Protein AF-A0A372Q3M5-F1 (afdb_monomer)

Nearest PDB structures (foldseek):
  8wh6-assembly1_E  TM=5.266E-01  e=6.593E-04  Monkeypox virus
  8xj6-assembly1_D  TM=4.524E-01  e=2.865E-04  Monkeypox virus
  8wgy-assembly1_E  TM=5.267E-01  e=1.814E-03  Monkeypox virus
  8xj6-assembly1_F  TM=4.659E-01  e=5.853E-04  Monkeypox virus
  8hwb-assembly1_E  TM=4.458E-01  e=8.366E-04  Monkeypox virus

pLDDT: mean 78.81, std 15.91, range [34.22, 97.81]

Secondary structure (DSSP, 8-state):
-TT-EEEE-SSS-EEEEEEEEEESS-BTTBTTS-BHHHHT--HHHHHHHHHHHHHHHHHHHTT--GGGGEEEEEE---SSEEEEEEEEEEEEESSHHHHHHHHHHHHHHH-TTGGGGB-GGG-SSSEEEEPTT-BSSS-B-EEEEEEGGG-GGGTGGGSSPPPP-GGG---

Sequence (171 aa):
MPDAHEYIDGNLPLRLVLDIDARQKPDPMNPKLPSLDESKISREDLLFRILIICTNIINSDLKHFAILDAFTLASSSNADKCSCHIVYKYAWFVDYRDLRGFVKKVADRVGKPYSDFIDIGLYKSRFSLRFLRSAKEGRVKRPAISSVKQGYCKLENYLVQPKWDDSEIWP

Radius of gyration: 16.09 Å; Cα contacts (8 Å, |Δi|>4): 288; chains: 1; bounding box: 37×46×46 Å

Structure (mmCIF, N/CA/C/O backbone):
data_AF-A0A372Q3M5-F1
#
_entry.id   AF-A0A372Q3M5-F1
#
loop_
_atom_site.group_PDB
_atom_site.id
_atom_site.type_symbol
_atom_site.label_atom_id
_atom_site.label_alt_id
_atom_site.label_comp_id
_atom_site.label_asym_id
_atom_site.label_entity_id
_atom_site.label_seq_id
_atom_site.pdbx_PDB_ins_code
_atom_site.Cartn_x
_atom_site.Cartn_y
_atom_site.Cartn_z
_atom_site.occupancy
_atom_site.B_iso_or_equiv
_atom_site.auth_seq_id
_atom_site.auth_comp_id
_atom_site.auth_asym_id
_atom_site.auth_atom_id
_atom_site.pdbx_PDB_model_num
ATOM 1 N N . MET A 1 1 ? -9.863 -20.538 -8.508 1.00 47.38 1 MET A N 1
ATOM 2 C CA . MET A 1 1 ? -10.758 -19.410 -8.844 1.00 47.38 1 MET A CA 1
ATOM 3 C C . MET A 1 1 ? -9.923 -18.310 -9.486 1.00 47.38 1 MET A C 1
ATOM 5 O O . MET A 1 1 ? -9.307 -17.537 -8.754 1.00 47.38 1 MET A O 1
ATOM 9 N N . PRO A 1 2 ? -9.797 -18.280 -10.823 1.00 53.38 2 PRO A N 1
ATOM 10 C CA . PRO A 1 2 ? -9.198 -17.131 -11.488 1.00 53.38 2 PRO A CA 1
ATOM 11 C C . PRO A 1 2 ? -10.108 -15.911 -11.266 1.00 53.38 2 PRO A C 1
ATOM 13 O O . PRO A 1 2 ? -11.322 -16.008 -11.391 1.00 53.38 2 PRO A O 1
ATOM 16 N N . ASP A 1 3 ? -9.513 -14.787 -10.878 1.00 63.03 3 ASP A N 1
ATOM 17 C CA . ASP A 1 3 ? -10.154 -13.467 -10.792 1.00 63.03 3 ASP A CA 1
ATOM 18 C C . ASP A 1 3 ? -11.209 -13.193 -9.698 1.00 63.03 3 ASP A C 1
ATOM 20 O O . ASP A 1 3 ? -12.059 -12.315 -9.830 1.00 63.03 3 ASP A O 1
ATOM 24 N N . ALA A 1 4 ? -11.112 -13.861 -8.547 1.00 64.12 4 ALA A N 1
ATOM 25 C CA . ALA A 1 4 ? -11.928 -13.499 -7.387 1.00 64.12 4 ALA A CA 1
ATOM 26 C C . ALA A 1 4 ? -11.505 -12.137 -6.787 1.00 64.12 4 ALA A C 1
ATOM 28 O O . ALA A 1 4 ? -10.309 -11.883 -6.576 1.00 64.12 4 ALA A O 1
ATOM 29 N N . HIS A 1 5 ? -12.494 -11.307 -6.440 1.00 73.19 5 HIS A N 1
ATOM 30 C CA . HIS A 1 5 ? -12.331 -10.024 -5.753 1.00 73.19 5 HIS A CA 1
ATOM 31 C C . HIS A 1 5 ? -13.149 -9.992 -4.453 1.00 73.19 5 HIS A C 1
ATOM 33 O O . HIS A 1 5 ? -14.290 -10.444 -4.416 1.00 73.19 5 HIS A O 1
ATOM 39 N N . GLU A 1 6 ? -12.558 -9.454 -3.392 1.00 77.31 6 GLU A N 1
ATOM 40 C CA . GLU A 1 6 ? -13.230 -9.057 -2.161 1.00 77.31 6 GLU A CA 1
ATOM 41 C C . GLU A 1 6 ? -13.905 -7.706 -2.413 1.00 77.31 6 GLU A C 1
ATOM 43 O O . GLU A 1 6 ? -13.242 -6.691 -2.645 1.00 77.31 6 GLU A O 1
ATOM 48 N N . TYR A 1 7 ? -15.235 -7.707 -2.426 1.00 81.94 7 TYR A N 1
ATOM 49 C CA . TYR A 1 7 ? -16.024 -6.490 -2.539 1.00 81.94 7 TYR A CA 1
ATOM 50 C C . TYR A 1 7 ? -16.146 -5.832 -1.165 1.00 81.94 7 TYR A C 1
ATOM 52 O O . TYR A 1 7 ? -16.651 -6.441 -0.224 1.00 81.94 7 TYR A O 1
ATOM 60 N N . ILE A 1 8 ? -15.692 -4.585 -1.068 1.00 81.56 8 ILE A N 1
ATOM 61 C CA . ILE A 1 8 ? -15.818 -3.762 0.128 1.00 81.56 8 ILE A CA 1
ATOM 62 C C . ILE A 1 8 ? -16.971 -2.788 -0.090 1.00 81.56 8 ILE A C 1
ATOM 64 O O . ILE A 1 8 ? -16.901 -1.919 -0.961 1.00 81.56 8 ILE A O 1
ATOM 68 N N . ASP A 1 9 ? -18.036 -2.942 0.694 1.00 80.50 9 ASP A N 1
ATOM 69 C CA . ASP A 1 9 ? -19.267 -2.155 0.568 1.00 80.50 9 ASP A CA 1
ATOM 70 C C . ASP A 1 9 ? -19.252 -0.837 1.367 1.00 80.50 9 ASP A C 1
ATOM 72 O O . ASP A 1 9 ? -20.148 -0.008 1.190 1.00 80.50 9 ASP A O 1
ATOM 76 N N . GLY A 1 10 ? -18.222 -0.651 2.203 1.00 75.69 10 GLY A N 1
ATOM 77 C CA . GLY A 1 10 ? -17.982 0.533 3.027 1.00 75.69 10 GLY A CA 1
ATOM 78 C C . GLY A 1 10 ? -18.678 0.533 4.390 1.00 75.69 10 GLY A C 1
ATOM 79 O O . GLY A 1 10 ? -18.482 1.486 5.138 1.00 75.69 10 GLY A O 1
ATOM 80 N N . ASN A 1 11 ? -19.458 -0.503 4.718 1.00 77.56 11 ASN A N 1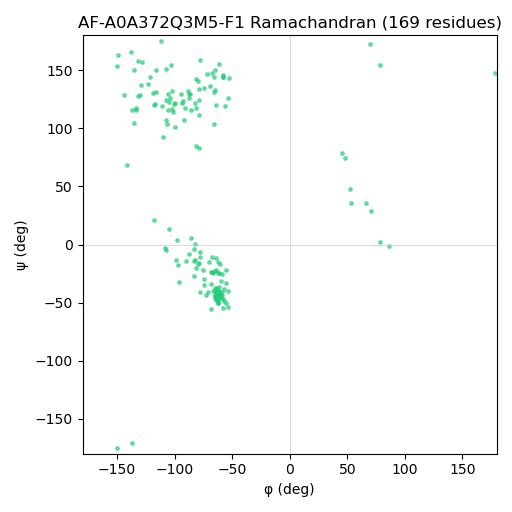
ATOM 81 C CA . ASN A 1 11 ? -20.265 -0.566 5.944 1.00 77.56 11 ASN A CA 1
ATOM 82 C C . ASN A 1 11 ? -19.616 -1.381 7.070 1.00 77.56 11 ASN A C 1
ATOM 84 O O . ASN A 1 11 ? -20.089 -1.349 8.206 1.00 77.56 11 ASN A O 1
ATOM 88 N N . LEU A 1 12 ? -18.571 -2.145 6.754 1.00 83.38 12 LEU A N 1
ATOM 89 C CA . LEU A 1 12 ? -17.856 -2.987 7.707 1.00 83.38 12 LEU A CA 1
ATOM 90 C C . LEU A 1 12 ? -16.477 -2.403 8.031 1.00 83.38 12 LEU A C 1
ATOM 92 O O . LEU A 1 12 ? -15.856 -1.795 7.151 1.00 83.38 12 LEU A O 1
ATOM 96 N N . PRO A 1 13 ? -15.959 -2.655 9.249 1.00 85.56 13 PRO A N 1
ATOM 97 C CA . PRO A 1 13 ? -14.576 -2.360 9.576 1.00 85.56 13 PRO A CA 1
ATOM 98 C C . PRO A 1 13 ? -13.612 -2.977 8.565 1.00 85.56 13 PRO A C 1
ATOM 100 O O . PRO A 1 13 ? -13.814 -4.095 8.084 1.00 85.56 13 PRO A O 1
ATOM 103 N N . LEU A 1 14 ? -12.533 -2.260 8.269 1.00 88.19 14 LEU A N 1
ATOM 104 C CA . LEU A 1 14 ? -11.572 -2.632 7.238 1.00 88.19 14 LEU A CA 1
ATOM 105 C C . LEU A 1 14 ? -10.210 -2.906 7.840 1.00 88.19 14 LEU A C 1
ATOM 107 O O . LEU A 1 14 ? -9.664 -2.081 8.568 1.00 88.19 14 LEU A O 1
ATOM 111 N N . ARG A 1 15 ? -9.614 -4.038 7.474 1.00 87.94 15 ARG A N 1
ATOM 112 C CA . ARG A 1 15 ? -8.202 -4.281 7.766 1.00 87.94 15 ARG A CA 1
ATOM 113 C C . ARG A 1 15 ? -7.315 -3.293 7.007 1.00 87.94 15 ARG A C 1
ATOM 115 O O . ARG A 1 15 ? -7.637 -2.897 5.886 1.00 87.94 15 ARG A O 1
ATOM 122 N N . LEU A 1 16 ? -6.162 -2.962 7.575 1.00 89.75 16 LEU A N 1
ATOM 123 C CA . LEU A 1 16 ? -5.154 -2.170 6.887 1.00 89.75 16 LEU A CA 1
ATOM 124 C C . LEU A 1 16 ? -4.624 -2.933 5.672 1.00 89.75 16 LEU A C 1
ATOM 126 O O . LEU A 1 16 ? -4.027 -4.007 5.801 1.00 89.75 16 LEU A O 1
ATOM 130 N N . VAL A 1 17 ? -4.804 -2.329 4.505 1.00 90.88 17 VAL A N 1
ATOM 131 C CA . VAL A 1 17 ? -4.199 -2.746 3.245 1.00 90.88 17 VAL A CA 1
ATOM 132 C C . VAL A 1 17 ? -3.557 -1.518 2.622 1.00 90.88 17 VAL A C 1
ATOM 134 O O . VAL A 1 17 ? -4.218 -0.491 2.515 1.00 90.88 17 VAL A O 1
ATOM 137 N N . LEU A 1 18 ? -2.287 -1.625 2.233 1.00 92.81 18 LEU A N 1
ATOM 138 C CA . LEU A 1 18 ? -1.646 -0.686 1.320 1.00 92.81 18 LEU A CA 1
ATOM 139 C C . LEU A 1 18 ? -1.491 -1.356 -0.035 1.00 92.81 18 LEU A C 1
ATOM 141 O O . LEU A 1 18 ? -0.962 -2.465 -0.105 1.00 92.81 18 LEU A O 1
ATOM 145 N N . ASP A 1 19 ? -1.923 -0.675 -1.088 1.00 93.12 19 ASP A N 1
ATOM 146 C CA . ASP A 1 19 ? -1.668 -1.062 -2.469 1.00 93.12 19 ASP A CA 1
ATOM 147 C C . ASP A 1 19 ? -0.504 -0.245 -3.025 1.00 93.12 19 ASP A C 1
ATOM 149 O O . ASP A 1 19 ? -0.520 0.990 -2.999 1.00 93.12 19 ASP A O 1
ATOM 153 N N . ILE A 1 20 ? 0.524 -0.962 -3.468 1.00 93.19 20 ILE A N 1
ATOM 154 C CA . ILE A 1 20 ? 1.707 -0.406 -4.110 1.00 93.19 20 ILE A CA 1
ATOM 155 C C . ILE A 1 20 ? 1.626 -0.748 -5.582 1.00 93.19 20 ILE A C 1
ATOM 157 O O . ILE A 1 20 ? 1.550 -1.926 -5.946 1.00 93.19 20 ILE A O 1
ATOM 161 N N . ASP A 1 21 ? 1.700 0.281 -6.413 1.00 91.31 21 ASP A N 1
ATOM 162 C CA . ASP A 1 21 ? 1.715 0.159 -7.859 1.00 91.31 21 ASP A CA 1
ATOM 163 C C . ASP A 1 21 ? 2.802 1.074 -8.430 1.00 91.31 21 ASP A C 1
ATOM 165 O O . ASP A 1 21 ? 2.659 2.294 -8.489 1.00 91.31 21 ASP A O 1
ATOM 169 N N . ALA A 1 22 ? 3.916 0.467 -8.839 1.00 92.31 22 ALA A N 1
ATOM 170 C CA . ALA A 1 22 ? 5.025 1.160 -9.468 1.00 92.31 22 ALA A CA 1
ATOM 171 C C . ALA A 1 22 ? 5.439 0.476 -10.767 1.00 92.31 22 ALA A C 1
ATOM 173 O O . ALA A 1 22 ? 5.590 -0.747 -10.843 1.00 92.31 22 ALA A O 1
ATOM 174 N N . ARG A 1 23 ? 5.705 1.278 -11.795 1.00 92.12 23 ARG A N 1
ATOM 175 C CA . ARG A 1 23 ? 6.377 0.810 -13.010 1.00 92.12 23 ARG A CA 1
ATOM 176 C C . ARG A 1 23 ? 7.878 0.771 -12.775 1.00 92.12 23 ARG A C 1
ATOM 178 O O . ARG A 1 23 ? 8.423 1.665 -12.135 1.00 92.12 23 ARG A O 1
ATOM 185 N N . GLN A 1 24 ? 8.546 -0.238 -13.324 1.00 91.31 24 GLN A N 1
ATOM 186 C CA . GLN A 1 24 ? 10.003 -0.292 -13.304 1.00 91.31 24 GLN A CA 1
ATOM 187 C C . GLN A 1 24 ? 10.571 0.805 -14.204 1.00 91.31 24 GLN A C 1
ATOM 189 O O . GLN A 1 24 ? 11.301 1.670 -13.735 1.00 91.31 24 GLN A O 1
ATOM 194 N N . LYS A 1 25 ? 10.151 0.798 -15.473 1.00 92.06 25 LYS A N 1
ATOM 195 C CA . LYS A 1 25 ? 10.642 1.697 -16.519 1.00 92.06 25 LYS A CA 1
ATOM 196 C C . LYS A 1 25 ? 9.652 2.829 -16.815 1.00 92.06 25 LYS A C 1
ATOM 198 O O . LYS A 1 25 ? 8.444 2.628 -16.637 1.00 92.06 25 LYS A O 1
ATOM 203 N N . PRO A 1 26 ? 10.135 3.977 -17.320 1.00 89.19 26 PRO A N 1
ATOM 204 C CA . PRO A 1 26 ? 9.277 5.032 -17.846 1.00 89.19 26 PRO A CA 1
ATOM 205 C C . PRO A 1 26 ? 8.386 4.512 -18.976 1.00 89.19 26 PRO A C 1
ATOM 207 O O . PRO A 1 26 ? 8.800 3.663 -19.769 1.00 89.19 26 PRO A O 1
ATOM 210 N N . ASP A 1 27 ? 7.170 5.044 -19.074 1.00 84.88 27 ASP A N 1
ATOM 211 C CA . ASP A 1 27 ? 6.299 4.787 -20.218 1.00 84.88 27 ASP A CA 1
ATOM 212 C C . ASP A 1 27 ? 6.629 5.790 -21.336 1.00 84.88 27 ASP A C 1
ATOM 214 O O . ASP A 1 27 ? 6.405 6.988 -21.142 1.00 84.88 27 ASP A O 1
ATOM 218 N N . PRO A 1 28 ? 7.124 5.352 -22.510 1.00 83.25 28 PRO A N 1
ATOM 219 C CA . PRO A 1 28 ? 7.436 6.270 -23.605 1.00 83.25 28 PRO A CA 1
ATOM 220 C C . PRO A 1 28 ? 6.199 7.026 -24.113 1.00 83.25 28 PRO A C 1
ATOM 222 O O . PRO A 1 28 ? 6.334 8.126 -24.640 1.00 83.25 28 PRO A O 1
ATOM 225 N N . MET A 1 29 ? 4.997 6.470 -23.928 1.00 89.00 29 MET A N 1
ATOM 226 C CA . MET A 1 29 ? 3.732 7.107 -24.302 1.00 89.00 29 MET A CA 1
ATOM 227 C C . MET A 1 29 ? 3.142 7.960 -23.171 1.00 89.00 29 MET A C 1
ATOM 229 O O . MET A 1 29 ? 2.241 8.762 -23.411 1.00 89.00 29 MET A O 1
ATOM 233 N N . ASN A 1 30 ? 3.633 7.804 -21.939 1.00 83.19 30 ASN A N 1
ATOM 234 C CA . ASN A 1 30 ? 3.174 8.544 -20.765 1.00 83.19 30 ASN A CA 1
ATOM 235 C C . ASN A 1 30 ? 4.349 8.910 -19.839 1.00 83.19 30 ASN A C 1
ATOM 237 O O . ASN A 1 30 ? 4.418 8.440 -18.702 1.00 83.19 30 ASN A O 1
ATOM 241 N N . PRO A 1 31 ? 5.251 9.810 -20.275 1.00 75.44 31 PRO A N 1
ATOM 242 C CA . PRO A 1 31 ? 6.456 10.158 -19.518 1.00 75.44 31 PRO A CA 1
ATOM 243 C C . PRO A 1 31 ? 6.162 10.908 -18.211 1.00 75.44 31 PRO A C 1
ATOM 245 O O . PRO A 1 31 ? 7.047 11.094 -17.392 1.00 75.44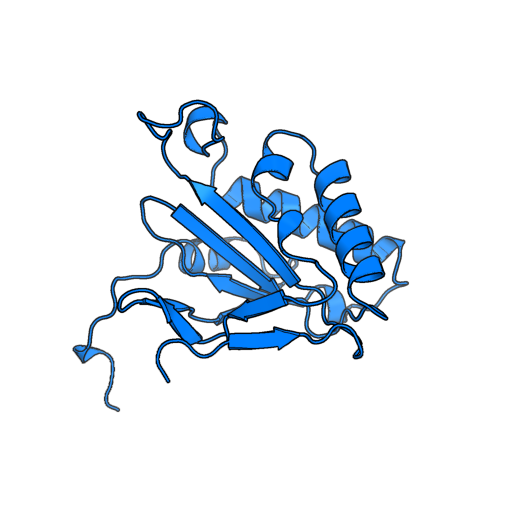 31 PRO A O 1
ATOM 248 N N . LYS A 1 32 ? 4.918 11.360 -17.999 1.00 82.38 32 LYS A N 1
ATOM 249 C CA . LYS A 1 32 ? 4.491 11.988 -16.739 1.00 82.38 32 LYS A CA 1
ATOM 250 C C . LYS A 1 32 ? 4.204 10.974 -15.630 1.00 82.38 32 LYS A C 1
ATOM 252 O O . LYS A 1 32 ? 4.050 11.386 -14.483 1.00 82.38 32 LYS A O 1
ATOM 257 N N . LEU A 1 33 ? 4.047 9.688 -15.964 1.00 85.44 33 LEU A N 1
ATOM 258 C CA . LEU A 1 33 ? 3.835 8.656 -14.956 1.00 85.44 33 LEU A CA 1
ATOM 259 C C . LEU A 1 33 ? 5.177 8.301 -14.310 1.00 85.44 33 LEU A C 1
ATOM 261 O O . LEU A 1 33 ? 6.095 7.904 -15.028 1.00 85.44 33 LEU A O 1
ATOM 265 N N . PRO A 1 34 ? 5.283 8.391 -12.976 1.00 90.81 34 PRO A N 1
ATOM 266 C CA . PRO A 1 34 ? 6.529 8.110 -12.291 1.00 90.81 34 PRO A CA 1
ATOM 267 C C . PRO A 1 34 ? 6.905 6.637 -12.444 1.00 90.81 34 PRO A C 1
ATOM 269 O O . PRO A 1 34 ? 6.058 5.737 -12.431 1.00 90.81 34 PRO A O 1
ATOM 272 N N . SER A 1 35 ? 8.206 6.397 -12.564 1.00 94.19 35 SER A N 1
ATOM 273 C CA . SER A 1 35 ? 8.794 5.061 -12.587 1.00 94.19 35 SER A CA 1
ATOM 274 C C . SER A 1 35 ? 9.924 4.944 -11.569 1.00 94.19 35 SER A C 1
ATOM 276 O O . SER A 1 35 ? 10.517 5.944 -11.145 1.00 94.19 35 SER A O 1
ATOM 278 N N . LEU A 1 36 ? 10.208 3.708 -11.163 1.00 94.81 36 LEU A N 1
ATOM 279 C CA . LEU A 1 36 ? 11.273 3.393 -10.216 1.00 94.81 36 LEU A CA 1
ATOM 280 C C . LEU A 1 36 ? 12.651 3.767 -10.768 1.00 94.81 36 LEU A C 1
ATOM 282 O O . LEU A 1 36 ? 13.423 4.418 -10.063 1.00 94.81 36 LEU A O 1
ATOM 286 N N . ASP A 1 37 ? 12.929 3.426 -12.030 1.00 93.50 37 ASP A N 1
ATOM 287 C CA . ASP A 1 37 ? 14.217 3.694 -12.679 1.00 93.50 37 ASP A CA 1
ATOM 288 C C . ASP A 1 37 ? 14.492 5.201 -12.787 1.00 93.50 37 ASP A C 1
ATOM 290 O O . ASP A 1 37 ? 15.588 5.658 -12.460 1.00 93.50 37 ASP A O 1
ATOM 294 N N . GLU A 1 38 ? 13.490 5.994 -13.180 1.00 93.62 38 GLU A N 1
ATOM 295 C CA . GLU A 1 38 ? 13.608 7.457 -13.262 1.00 93.62 38 GLU A CA 1
ATOM 296 C C . GLU A 1 38 ? 13.831 8.091 -11.886 1.00 93.62 38 GLU A C 1
ATOM 298 O O . GLU A 1 38 ? 14.655 8.993 -11.729 1.00 93.62 38 GLU A O 1
ATOM 303 N N . SER A 1 39 ? 13.144 7.568 -10.871 1.00 93.12 39 SER A N 1
ATOM 304 C CA . SER A 1 39 ? 13.273 8.031 -9.488 1.00 93.12 39 SER A CA 1
ATOM 305 C C . SER A 1 39 ? 14.533 7.504 -8.792 1.00 93.12 39 SER A C 1
ATOM 307 O O . SER A 1 39 ? 14.812 7.913 -7.666 1.00 93.12 39 SER A O 1
ATOM 309 N N . LYS A 1 40 ? 15.292 6.603 -9.438 1.00 95.56 40 LYS A N 1
ATOM 310 C CA . LYS A 1 40 ? 16.437 5.868 -8.869 1.00 95.56 40 LYS A CA 1
ATOM 311 C C . LYS A 1 40 ? 16.094 5.134 -7.565 1.00 95.56 40 LYS A C 1
ATOM 313 O O . LYS A 1 40 ? 16.923 5.050 -6.660 1.00 95.56 40 LYS A O 1
ATOM 318 N N . ILE A 1 41 ? 14.872 4.614 -7.468 1.00 94.44 41 ILE A N 1
ATOM 319 C CA . ILE A 1 41 ? 14.372 3.886 -6.297 1.00 94.44 41 ILE A CA 1
ATOM 320 C C . ILE A 1 41 ? 14.358 2.394 -6.618 1.00 94.44 41 ILE A C 1
ATOM 322 O O . ILE A 1 41 ? 13.752 1.971 -7.601 1.00 94.44 41 ILE A O 1
ATOM 326 N N . SER A 1 42 ? 14.995 1.578 -5.778 1.00 93.25 42 SER A N 1
ATOM 327 C CA . SER A 1 42 ? 14.870 0.123 -5.886 1.00 93.25 42 SER A CA 1
ATOM 328 C C . SER A 1 42 ? 13.535 -0.349 -5.297 1.00 93.25 42 SER A C 1
ATOM 330 O O . SER A 1 42 ? 12.914 0.332 -4.476 1.00 93.25 42 SER A O 1
ATOM 332 N N . ARG A 1 43 ? 13.070 -1.539 -5.690 1.00 90.38 43 ARG A N 1
ATOM 333 C CA . ARG A 1 43 ? 11.830 -2.113 -5.136 1.00 90.38 43 ARG A CA 1
ATOM 334 C C . ARG A 1 43 ? 11.959 -2.369 -3.639 1.00 90.38 43 ARG A C 1
ATOM 336 O O . ARG A 1 43 ? 11.006 -2.163 -2.893 1.00 90.38 43 ARG A O 1
ATOM 343 N N . GLU A 1 44 ? 13.140 -2.807 -3.224 1.00 88.81 44 GLU A N 1
ATOM 344 C CA . GLU A 1 44 ? 13.507 -3.058 -1.837 1.00 88.81 44 GLU A CA 1
ATOM 345 C C . GLU A 1 44 ? 13.437 -1.762 -1.030 1.00 88.81 44 GLU A C 1
ATOM 347 O O . GLU A 1 44 ? 12.763 -1.738 -0.005 1.00 88.81 44 GLU A O 1
ATOM 352 N N . ASP A 1 45 ? 14.061 -0.679 -1.510 1.00 92.31 45 ASP A N 1
ATOM 353 C CA . ASP A 1 45 ? 14.055 0.621 -0.830 1.00 92.31 45 ASP A CA 1
ATOM 354 C C . ASP A 1 45 ? 12.638 1.216 -0.743 1.00 92.31 45 ASP A C 1
ATOM 356 O O . ASP A 1 45 ? 12.237 1.711 0.315 1.00 92.31 45 ASP A O 1
ATOM 360 N N . LEU A 1 46 ? 11.830 1.077 -1.805 1.00 93.81 46 LEU A N 1
ATOM 361 C CA . LEU A 1 46 ? 10.421 1.479 -1.786 1.00 93.81 46 LEU A CA 1
ATOM 362 C C . LEU A 1 46 ? 9.644 0.760 -0.675 1.00 93.81 46 LEU A C 1
ATOM 364 O O . LEU A 1 46 ? 9.008 1.409 0.159 1.00 93.81 46 LEU A O 1
ATOM 368 N N . LEU A 1 47 ? 9.693 -0.577 -0.642 1.00 91.50 47 LEU A N 1
ATOM 369 C CA . LEU A 1 47 ? 8.965 -1.344 0.371 1.00 91.50 47 LEU A CA 1
ATOM 370 C C . LEU A 1 47 ? 9.521 -1.110 1.777 1.00 91.50 47 LEU A C 1
ATOM 372 O O . LEU A 1 47 ? 8.737 -0.969 2.712 1.00 91.50 47 LEU A O 1
ATOM 376 N N . PHE A 1 48 ? 10.845 -1.029 1.929 1.00 88.56 48 PHE A N 1
ATOM 377 C CA . PHE A 1 48 ? 11.531 -0.757 3.196 1.00 88.56 48 PHE A CA 1
ATOM 378 C C . PHE A 1 48 ? 10.995 0.519 3.841 1.00 88.56 48 PHE A C 1
ATOM 380 O O . PHE A 1 48 ? 10.541 0.510 4.990 1.00 88.56 48 PHE A O 1
ATOM 387 N N . ARG A 1 49 ? 10.993 1.621 3.086 1.00 93.38 49 ARG A N 1
ATOM 388 C CA . ARG A 1 49 ? 10.565 2.924 3.603 1.00 93.38 49 ARG A CA 1
ATOM 389 C C . ARG A 1 49 ? 9.092 2.924 3.969 1.00 93.38 49 ARG A C 1
ATOM 391 O O . ARG A 1 49 ? 8.738 3.405 5.044 1.00 93.38 49 ARG A O 1
ATOM 398 N N . ILE A 1 50 ? 8.243 2.340 3.125 1.00 93.69 50 ILE A N 1
ATOM 399 C CA . ILE A 1 50 ? 6.805 2.254 3.395 1.00 93.69 50 ILE A CA 1
ATOM 400 C C . ILE A 1 50 ? 6.540 1.427 4.657 1.00 93.69 50 ILE A C 1
ATOM 402 O O . ILE A 1 50 ? 5.818 1.887 5.539 1.00 93.69 50 ILE A O 1
ATOM 406 N N . LEU A 1 51 ? 7.166 0.256 4.798 1.00 90.50 51 LEU A N 1
ATOM 407 C CA . LEU A 1 51 ? 6.991 -0.619 5.961 1.00 90.50 51 LEU A CA 1
ATOM 408 C C . LEU A 1 51 ? 7.436 0.045 7.268 1.00 90.50 51 LEU A C 1
ATOM 410 O O . LEU A 1 51 ? 6.745 -0.077 8.284 1.00 90.50 51 LEU A O 1
ATOM 414 N N . ILE A 1 52 ? 8.552 0.778 7.255 1.00 89.31 52 ILE A N 1
ATOM 415 C CA . ILE A 1 52 ? 9.021 1.530 8.427 1.00 89.31 52 ILE A CA 1
ATOM 416 C C . ILE A 1 52 ? 8.030 2.624 8.804 1.00 89.31 52 ILE A C 1
ATOM 418 O O . ILE A 1 52 ? 7.664 2.740 9.973 1.00 89.31 52 ILE A O 1
ATOM 422 N N . ILE A 1 53 ? 7.561 3.410 7.834 1.00 92.88 53 ILE A N 1
ATOM 423 C CA . ILE A 1 53 ? 6.591 4.473 8.103 1.00 92.88 53 ILE A CA 1
ATOM 424 C C . ILE A 1 53 ? 5.271 3.894 8.618 1.00 92.88 53 ILE A C 1
ATOM 426 O O . ILE A 1 53 ? 4.750 4.403 9.611 1.00 92.88 53 ILE A O 1
ATOM 430 N N . CYS A 1 54 ? 4.765 2.813 8.018 1.00 90.06 54 CYS A N 1
ATOM 431 C CA . CYS A 1 54 ? 3.587 2.105 8.515 1.00 90.06 54 CYS A CA 1
ATOM 432 C C . CYS A 1 54 ? 3.777 1.671 9.968 1.00 90.06 54 CYS A C 1
ATOM 434 O O . CYS A 1 54 ? 2.942 1.992 10.807 1.00 90.06 54 CYS A O 1
ATOM 436 N N . THR A 1 55 ? 4.896 1.021 10.282 1.00 85.50 55 THR A N 1
ATOM 437 C CA . THR A 1 55 ? 5.217 0.555 11.640 1.00 85.50 55 THR A CA 1
ATOM 438 C C . THR A 1 55 ? 5.295 1.714 12.630 1.00 85.50 55 THR A C 1
ATOM 440 O O . THR A 1 55 ? 4.740 1.635 13.722 1.00 85.50 55 THR A O 1
ATOM 443 N N . ASN A 1 56 ? 5.918 2.827 12.241 1.00 87.25 56 ASN A N 1
ATOM 444 C CA . ASN A 1 56 ? 6.015 4.017 13.081 1.00 87.25 56 ASN A CA 1
ATOM 445 C C . ASN A 1 56 ? 4.645 4.650 13.346 1.00 87.25 56 ASN A C 1
ATOM 447 O O . ASN A 1 56 ? 4.366 5.014 14.483 1.00 87.25 56 ASN A O 1
ATOM 451 N N . ILE A 1 57 ? 3.787 4.778 12.323 1.00 88.94 57 ILE A N 1
ATOM 452 C CA . ILE A 1 57 ? 2.423 5.307 12.487 1.00 88.94 57 ILE A CA 1
ATOM 453 C C . ILE A 1 57 ? 1.594 4.364 13.359 1.00 88.94 57 ILE A C 1
ATOM 455 O O . ILE A 1 57 ? 0.938 4.816 14.287 1.00 88.94 57 ILE A O 1
ATOM 459 N N . ILE A 1 58 ? 1.646 3.060 13.095 1.00 84.75 58 ILE A N 1
ATOM 460 C CA . ILE A 1 58 ? 0.938 2.047 13.879 1.00 84.75 58 ILE A CA 1
ATOM 461 C C . ILE A 1 58 ? 1.351 2.122 15.352 1.00 84.75 58 ILE A C 1
ATOM 463 O O . ILE A 1 58 ? 0.495 2.184 16.232 1.00 84.75 58 ILE A O 1
ATOM 467 N N . ASN A 1 59 ? 2.654 2.161 15.630 1.00 80.50 59 ASN A N 1
ATOM 468 C CA . ASN A 1 59 ? 3.158 2.207 16.997 1.00 80.50 59 ASN A CA 1
ATOM 469 C C . ASN A 1 59 ? 2.832 3.530 17.702 1.00 80.50 59 ASN A C 1
ATOM 471 O O . ASN A 1 59 ? 2.573 3.507 18.905 1.00 80.50 59 ASN A O 1
ATOM 475 N N . SER A 1 60 ? 2.809 4.660 16.982 1.00 80.94 60 SER A N 1
ATOM 476 C CA . SER A 1 60 ? 2.469 5.963 17.566 1.00 80.94 60 SER A CA 1
ATOM 477 C C . SER A 1 60 ? 0.969 6.158 17.779 1.00 80.94 60 SER A C 1
ATOM 479 O O . SER A 1 60 ? 0.562 6.706 18.800 1.00 80.94 60 SER A O 1
ATOM 481 N N . ASP A 1 61 ? 0.147 5.729 16.823 1.00 76.81 61 ASP A N 1
ATOM 482 C CA . ASP A 1 61 ? -1.276 6.066 16.776 1.00 76.81 61 ASP A CA 1
ATOM 483 C C . ASP A 1 61 ? -2.163 4.979 17.404 1.00 76.81 61 ASP A C 1
ATOM 485 O O . ASP A 1 61 ? -3.196 5.301 17.988 1.00 76.81 61 ASP A O 1
ATOM 489 N N . LEU A 1 62 ? -1.777 3.699 17.309 1.00 70.50 62 LEU A N 1
ATOM 490 C CA . LEU A 1 62 ? -2.625 2.555 17.685 1.00 70.50 62 LEU A CA 1
ATOM 491 C C . LEU A 1 62 ? -2.228 1.885 19.014 1.00 70.50 62 LEU A C 1
ATOM 493 O O . LEU A 1 62 ? -2.714 0.798 19.312 1.00 70.50 62 LEU A O 1
ATOM 497 N N . LYS A 1 63 ? -1.378 2.537 19.825 1.00 61.47 63 LYS A N 1
ATOM 498 C CA . LYS A 1 63 ? -0.982 2.139 21.196 1.00 61.47 63 LYS A CA 1
ATOM 499 C C . LYS A 1 63 ? -0.643 0.642 21.344 1.00 61.47 63 LYS A C 1
ATOM 501 O O . LYS A 1 63 ? -1.407 -0.138 21.897 1.00 61.47 63 LYS A O 1
ATOM 506 N N . HIS A 1 64 ? 0.567 0.291 20.902 1.00 54.47 64 HIS A N 1
ATOM 507 C CA . HIS A 1 64 ? 1.325 -0.924 21.245 1.00 54.47 64 HIS A CA 1
ATOM 508 C C . HIS A 1 64 ? 0.579 -2.266 21.175 1.00 54.47 64 HIS A C 1
ATOM 510 O O . HIS A 1 64 ? 0.375 -2.945 22.179 1.00 54.47 64 HIS A O 1
ATOM 516 N N . PHE A 1 65 ? 0.338 -2.737 19.954 1.00 57.47 65 PHE A N 1
ATOM 517 C CA . PHE A 1 65 ? 0.156 -4.163 19.697 1.00 57.47 65 PHE A CA 1
ATOM 518 C C . PHE A 1 65 ? 1.396 -4.694 18.978 1.00 57.47 65 PHE A C 1
ATOM 520 O O . PHE A 1 65 ? 1.568 -4.463 17.786 1.00 57.47 65 PHE A O 1
ATOM 527 N N . ALA A 1 66 ? 2.239 -5.466 19.672 1.00 53.44 66 ALA A N 1
ATOM 528 C CA . ALA A 1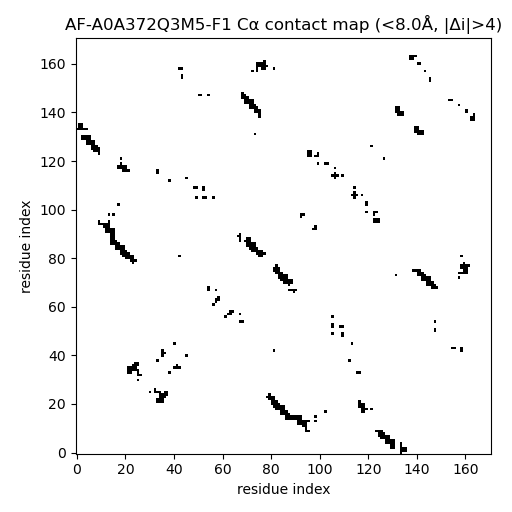 66 ? 3.376 -6.172 19.058 1.00 53.44 66 ALA A CA 1
ATOM 529 C C . ALA A 1 66 ? 2.949 -7.092 17.889 1.00 53.44 66 ALA A C 1
ATOM 531 O O . ALA A 1 66 ? 3.737 -7.406 17.001 1.00 53.44 66 ALA A O 1
ATOM 532 N N . ILE A 1 67 ? 1.671 -7.482 17.877 1.00 58.31 67 ILE 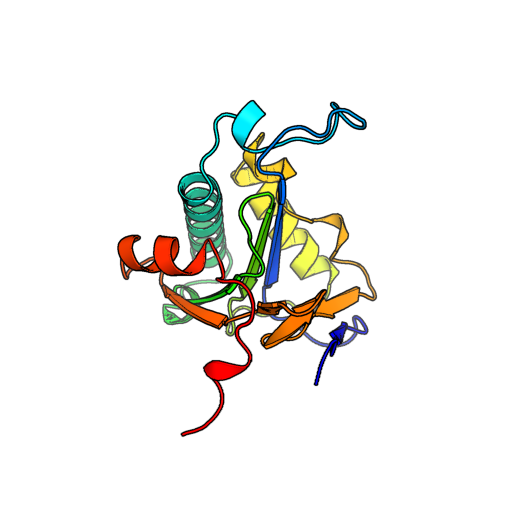A N 1
ATOM 533 C CA . ILE A 1 67 ? 0.998 -8.243 16.820 1.00 58.31 67 ILE A CA 1
ATOM 534 C C . ILE A 1 67 ? 0.942 -7.463 15.485 1.00 58.31 67 ILE A C 1
ATOM 536 O O . ILE A 1 67 ? 0.841 -8.076 14.422 1.00 58.31 67 ILE A O 1
ATOM 540 N N . LEU A 1 68 ? 1.054 -6.130 15.512 1.00 61.78 68 LEU A N 1
ATOM 541 C CA . LEU A 1 68 ? 1.002 -5.275 14.324 1.00 61.78 68 LEU A CA 1
ATOM 542 C C . LEU A 1 68 ? 2.339 -5.147 13.582 1.00 61.78 68 LEU A C 1
ATOM 544 O O . LEU A 1 68 ? 2.359 -4.574 12.501 1.00 61.78 68 LEU A O 1
ATOM 548 N N . ASP A 1 69 ? 3.435 -5.723 14.085 1.00 67.94 69 ASP A N 1
ATOM 549 C CA . ASP A 1 69 ? 4.703 -5.784 13.333 1.00 67.94 69 ASP A CA 1
ATOM 550 C C . ASP A 1 69 ? 4.694 -6.881 12.249 1.00 67.94 69 ASP A C 1
ATOM 552 O O . ASP A 1 69 ? 5.606 -6.957 11.417 1.00 67.94 69 ASP A O 1
ATOM 556 N N . ALA A 1 70 ? 3.684 -7.758 12.271 1.00 77.94 70 ALA A N 1
ATOM 557 C CA . ALA A 1 70 ? 3.494 -8.820 11.296 1.00 77.94 70 ALA A CA 1
ATOM 558 C C . ALA A 1 70 ? 2.553 -8.368 10.173 1.00 77.94 70 ALA A C 1
ATOM 560 O O . ALA A 1 70 ? 1.427 -7.925 10.412 1.00 77.94 70 ALA A O 1
ATOM 561 N N . PHE A 1 71 ? 2.994 -8.558 8.932 1.00 84.94 71 PHE A N 1
ATOM 562 C CA . PHE A 1 71 ? 2.217 -8.247 7.741 1.00 84.94 71 PHE A CA 1
ATOM 563 C C . PHE A 1 71 ? 2.233 -9.415 6.755 1.00 84.94 71 PHE A C 1
ATOM 565 O O . PHE A 1 71 ? 3.091 -10.298 6.772 1.00 84.94 71 PHE A O 1
ATOM 572 N N . THR A 1 72 ? 1.236 -9.442 5.881 1.00 85.00 72 THR A N 1
ATOM 573 C CA . THR A 1 72 ? 1.217 -10.318 4.711 1.00 85.00 72 THR A CA 1
ATOM 574 C C . THR A 1 72 ? 1.503 -9.477 3.478 1.00 85.00 72 THR A C 1
ATOM 576 O O . THR A 1 72 ? 0.776 -8.525 3.206 1.00 85.00 72 THR A O 1
ATOM 579 N N . LEU A 1 73 ? 2.544 -9.836 2.732 1.00 86.38 73 LEU A N 1
ATOM 580 C CA . LEU A 1 73 ? 2.848 -9.263 1.430 1.00 86.38 73 LEU A CA 1
ATOM 581 C C . LEU A 1 73 ? 2.218 -10.132 0.340 1.00 86.38 73 LEU A C 1
ATOM 583 O O . LEU A 1 73 ? 2.515 -11.319 0.231 1.00 86.38 73 LEU A O 1
ATOM 587 N N . ALA A 1 74 ? 1.354 -9.545 -0.477 1.00 83.81 74 ALA A N 1
ATOM 588 C CA . ALA A 1 74 ? 0.746 -10.194 -1.631 1.00 83.81 74 ALA A CA 1
ATOM 589 C C . ALA A 1 74 ? 1.315 -9.588 -2.909 1.00 83.81 74 ALA A C 1
ATOM 591 O O . ALA A 1 74 ? 0.810 -8.579 -3.399 1.00 83.81 74 ALA A O 1
ATOM 592 N N . SER A 1 75 ? 2.371 -10.193 -3.440 1.00 83.19 75 SER A N 1
ATOM 593 C CA . SER A 1 75 ? 3.050 -9.683 -4.628 1.00 83.19 75 SER A CA 1
ATOM 594 C C . SER A 1 75 ? 2.431 -10.238 -5.912 1.00 83.19 75 SER A C 1
ATOM 596 O O . SER A 1 75 ? 2.198 -11.440 -6.041 1.00 83.19 75 SER A O 1
ATOM 598 N N . SER A 1 76 ? 2.171 -9.347 -6.863 1.00 82.62 76 SER A N 1
ATOM 599 C CA . SER A 1 76 ? 1.935 -9.629 -8.287 1.00 82.62 76 SER A CA 1
ATOM 600 C C . SER A 1 76 ? 2.998 -8.966 -9.170 1.00 82.62 76 SER A C 1
ATOM 602 O O . SER A 1 76 ? 2.758 -8.712 -10.351 1.00 82.62 76 SER A O 1
ATOM 604 N N . SER A 1 77 ? 4.153 -8.642 -8.589 1.00 83.62 77 SER A N 1
ATOM 605 C CA . SER A 1 77 ? 5.257 -7.982 -9.275 1.00 83.62 77 SER A CA 1
ATOM 606 C C . SER A 1 77 ? 5.898 -8.877 -10.340 1.00 83.62 77 SER A C 1
ATOM 608 O O . SER A 1 77 ? 5.998 -10.095 -10.180 1.00 83.62 77 SER A O 1
ATOM 610 N N . ASN A 1 78 ? 6.380 -8.255 -11.413 1.00 83.38 78 ASN A N 1
ATOM 611 C CA . ASN A 1 78 ? 7.135 -8.879 -12.503 1.00 83.38 78 ASN A CA 1
ATOM 612 C C . ASN A 1 78 ? 8.330 -7.984 -12.887 1.00 83.38 78 ASN A C 1
ATOM 614 O O . ASN A 1 78 ? 8.613 -7.017 -12.188 1.00 83.38 78 ASN A O 1
ATOM 618 N N . ALA A 1 79 ? 9.045 -8.266 -13.977 1.00 84.25 79 ALA A N 1
ATOM 619 C CA . ALA A 1 79 ? 10.192 -7.447 -14.393 1.00 84.25 79 ALA A CA 1
ATOM 620 C C . ALA A 1 79 ? 9.837 -5.969 -14.674 1.00 84.25 79 ALA A C 1
ATOM 622 O O . ALA A 1 79 ? 10.634 -5.083 -14.382 1.00 84.25 79 ALA A O 1
ATOM 623 N N . ASP A 1 80 ? 8.621 -5.690 -15.141 1.00 87.19 80 ASP A N 1
ATOM 624 C CA . ASP A 1 80 ? 8.198 -4.359 -15.592 1.00 87.19 80 ASP A CA 1
ATOM 625 C C . ASP A 1 80 ? 7.431 -3.563 -14.530 1.00 87.19 80 ASP A C 1
ATOM 627 O O . ASP A 1 80 ? 7.272 -2.348 -14.651 1.00 87.19 80 ASP A O 1
ATOM 631 N N . LYS A 1 81 ? 6.920 -4.238 -13.498 1.00 87.12 81 LYS A N 1
ATOM 632 C CA . LYS A 1 81 ? 5.987 -3.672 -12.527 1.00 87.12 81 LYS A CA 1
ATOM 633 C C . LYS A 1 81 ? 6.250 -4.215 -11.127 1.00 87.12 81 LYS A C 1
ATOM 635 O O . LYS A 1 81 ? 6.254 -5.427 -10.918 1.00 87.12 81 LYS A O 1
ATOM 640 N N . CYS A 1 82 ? 6.389 -3.318 -10.159 1.00 88.81 82 CYS A N 1
ATOM 641 C CA . CYS A 1 82 ? 6.282 -3.631 -8.743 1.00 88.81 82 CYS A CA 1
ATOM 642 C C . CYS A 1 82 ? 4.825 -3.416 -8.323 1.00 88.81 82 CYS A C 1
ATOM 644 O O . CYS A 1 82 ? 4.350 -2.286 -8.277 1.00 88.81 82 CYS A O 1
ATOM 646 N N . SER A 1 83 ? 4.089 -4.499 -8.082 1.00 87.75 83 SER A N 1
ATOM 647 C CA . SER A 1 83 ? 2.694 -4.432 -7.657 1.00 87.75 83 SER A CA 1
ATOM 648 C C . SER A 1 83 ? 2.472 -5.378 -6.499 1.00 87.75 83 SER A C 1
ATOM 650 O O . SER A 1 83 ? 2.600 -6.596 -6.655 1.00 87.75 83 SER A O 1
ATOM 652 N N . CYS A 1 84 ? 2.138 -4.840 -5.333 1.00 88.12 84 CYS A N 1
ATOM 653 C CA . CYS A 1 84 ? 1.912 -5.663 -4.159 1.00 88.12 84 CYS A CA 1
ATOM 654 C C . CYS A 1 84 ? 0.897 -5.046 -3.205 1.00 88.12 84 CYS A C 1
ATOM 656 O O . CYS A 1 84 ? 0.740 -3.832 -3.142 1.00 88.12 84 CYS A O 1
ATOM 658 N N . HIS A 1 85 ? 0.229 -5.905 -2.435 1.00 89.94 85 HIS A N 1
ATOM 659 C CA . HIS A 1 85 ? -0.542 -5.469 -1.277 1.00 89.94 85 HIS A CA 1
ATOM 660 C C . HIS A 1 85 ? 0.239 -5.768 0.001 1.00 89.94 85 HIS A C 1
ATOM 662 O O . HIS A 1 85 ? 0.690 -6.900 0.189 1.00 89.94 85 HIS A O 1
ATOM 668 N N . ILE A 1 86 ? 0.335 -4.798 0.902 1.00 90.00 86 ILE A N 1
ATOM 669 C CA . ILE A 1 86 ? 0.822 -4.993 2.270 1.00 90.00 86 ILE A CA 1
ATOM 670 C C . ILE A 1 86 ? -0.398 -5.019 3.186 1.00 90.00 86 ILE A C 1
ATOM 672 O O . ILE A 1 86 ? -1.122 -4.033 3.282 1.00 90.00 86 ILE A O 1
ATOM 676 N N . VAL A 1 87 ? -0.643 -6.148 3.848 1.00 88.69 87 VAL A N 1
ATOM 677 C CA . VAL A 1 87 ? -1.836 -6.364 4.677 1.00 88.69 87 VAL A CA 1
ATOM 678 C C . VAL A 1 87 ? -1.441 -6.576 6.132 1.00 88.69 87 VAL A C 1
ATOM 680 O O . VAL A 1 87 ? -0.769 -7.559 6.449 1.00 88.69 87 VAL A O 1
ATOM 683 N N . TYR A 1 88 ? -1.929 -5.725 7.031 1.00 86.81 88 TYR A N 1
ATOM 684 C CA . TYR A 1 88 ? -1.797 -5.932 8.475 1.00 86.81 88 TYR A CA 1
ATOM 685 C C . TYR A 1 88 ? -3.107 -6.502 9.015 1.00 86.81 88 TYR A C 1
ATOM 687 O O . TYR A 1 88 ? -4.083 -5.787 9.221 1.00 86.81 88 TYR A O 1
ATOM 695 N N . LYS A 1 89 ? -3.134 -7.821 9.240 1.00 82.19 89 LYS A N 1
ATOM 696 C CA . LYS A 1 89 ? -4.360 -8.570 9.583 1.00 82.19 89 LYS A CA 1
ATOM 697 C C . LYS A 1 89 ? -5.058 -8.096 10.860 1.00 82.19 89 LYS A C 1
ATOM 699 O O . LYS A 1 89 ? -6.255 -8.319 11.010 1.00 82.19 89 LYS A O 1
ATOM 704 N N . TYR A 1 90 ? -4.309 -7.492 11.775 1.00 82.56 90 TYR A N 1
ATOM 705 C CA . TYR A 1 90 ? -4.797 -7.107 13.095 1.00 82.56 90 TYR A CA 1
ATOM 706 C C . TYR A 1 90 ? -4.971 -5.590 13.257 1.00 82.56 90 TYR A C 1
ATOM 708 O O . TYR A 1 90 ? -5.453 -5.155 14.297 1.00 82.56 90 TYR A O 1
ATOM 716 N N . ALA A 1 91 ? -4.619 -4.788 12.244 1.00 85.19 91 ALA A N 1
ATOM 717 C CA . ALA A 1 91 ? -4.938 -3.362 12.213 1.00 85.19 91 ALA A CA 1
ATOM 718 C C . ALA A 1 91 ? -6.283 -3.184 11.510 1.00 85.19 91 ALA A C 1
ATOM 720 O O . ALA A 1 91 ? -6.389 -3.512 10.330 1.00 85.19 91 ALA A O 1
ATOM 721 N N . TRP A 1 92 ? -7.281 -2.664 12.222 1.00 87.06 92 TRP A N 1
ATOM 722 C CA . TRP A 1 92 ? -8.625 -2.431 11.698 1.00 87.06 92 TRP A CA 1
ATOM 723 C C . TRP A 1 92 ? -9.008 -0.957 11.816 1.00 87.06 92 TRP A C 1
ATOM 725 O O . TRP A 1 92 ? -8.661 -0.293 12.790 1.00 87.06 92 TRP A O 1
ATOM 735 N N . PHE A 1 93 ? -9.742 -0.472 10.823 1.00 88.19 93 PHE A N 1
ATOM 736 C CA . PHE A 1 93 ? -10.308 0.869 10.738 1.00 88.19 93 PHE A CA 1
ATOM 737 C C . PHE A 1 93 ? -11.828 0.781 10.724 1.00 88.19 93 PHE A C 1
ATOM 739 O O . PHE A 1 93 ? -12.375 -0.209 10.239 1.00 88.19 93 PHE A O 1
ATOM 746 N N . VAL A 1 94 ? -12.502 1.807 11.246 1.00 88.44 94 VAL A N 1
ATOM 747 C CA . VAL A 1 94 ? -13.969 1.832 11.349 1.00 88.44 94 VAL A CA 1
ATOM 748 C C . VAL A 1 94 ? -14.609 1.786 9.966 1.00 88.44 94 VAL A C 1
ATOM 750 O O . VAL A 1 94 ? -15.551 1.030 9.752 1.00 88.44 94 VAL A O 1
ATOM 753 N N . ASP A 1 95 ? -14.069 2.560 9.026 1.00 88.75 95 ASP A N 1
ATOM 754 C CA . ASP A 1 95 ? -14.567 2.638 7.660 1.00 88.75 95 ASP A CA 1
ATOM 755 C C . ASP A 1 95 ? -13.449 2.958 6.641 1.00 88.75 95 ASP A C 1
ATOM 757 O O . ASP A 1 95 ? -12.254 3.044 6.954 1.00 88.75 95 ASP A O 1
ATOM 761 N N . TYR A 1 96 ? -13.845 3.141 5.378 1.00 89.00 96 TYR A N 1
ATOM 762 C CA . TYR A 1 96 ? -12.930 3.490 4.289 1.00 89.00 96 TYR A CA 1
ATOM 763 C C . TYR A 1 96 ? -12.308 4.888 4.429 1.00 89.00 96 TYR A C 1
ATOM 765 O O . TYR A 1 96 ? -11.252 5.135 3.844 1.00 89.00 96 TYR A O 1
ATOM 773 N N . ARG A 1 97 ? -12.946 5.820 5.150 1.00 92.00 97 ARG A N 1
ATOM 774 C CA . ARG A 1 97 ? -12.442 7.187 5.344 1.00 92.00 97 ARG A CA 1
ATOM 775 C C . ARG A 1 97 ? -11.258 7.165 6.293 1.00 92.00 97 ARG A C 1
ATOM 777 O O . ARG A 1 97 ? -10.246 7.791 5.981 1.00 92.00 97 ARG A O 1
ATOM 784 N N . ASP A 1 98 ? -11.366 6.395 7.369 1.00 91.25 98 ASP A N 1
ATOM 785 C CA . ASP A 1 98 ? -10.289 6.183 8.332 1.00 91.25 98 ASP A CA 1
ATOM 786 C C . ASP A 1 98 ? -9.103 5.460 7.685 1.00 91.25 98 ASP A C 1
ATOM 788 O O . ASP A 1 98 ? -7.967 5.936 7.766 1.00 91.25 98 ASP A O 1
ATOM 792 N N . LEU A 1 99 ? -9.364 4.374 6.942 1.00 91.62 99 LEU A N 1
ATOM 793 C CA . LEU A 1 99 ? -8.327 3.669 6.180 1.00 91.62 99 LEU A CA 1
ATOM 794 C C . LEU A 1 99 ? -7.644 4.605 5.170 1.00 91.62 99 LEU A C 1
ATOM 796 O O . LEU A 1 99 ? -6.416 4.680 5.111 1.00 91.62 99 LEU A O 1
ATOM 800 N N . ARG A 1 100 ? -8.422 5.378 4.404 1.00 93.81 100 ARG A N 1
ATOM 801 C CA . ARG A 1 100 ? -7.879 6.364 3.460 1.00 93.81 100 ARG A CA 1
ATOM 802 C C . ARG A 1 100 ? -7.057 7.438 4.172 1.00 93.81 100 ARG A C 1
ATOM 804 O O . ARG A 1 100 ? -6.031 7.861 3.642 1.00 93.81 100 ARG A O 1
ATOM 811 N N . GLY A 1 101 ? -7.501 7.899 5.340 1.00 94.88 101 GLY A N 1
ATOM 812 C CA . GLY A 1 101 ? -6.781 8.858 6.177 1.00 94.88 101 GLY A CA 1
ATOM 813 C C . GLY A 1 101 ? -5.423 8.318 6.618 1.00 94.88 101 GLY A C 1
ATOM 814 O O . GLY A 1 101 ? -4.414 9.011 6.487 1.00 94.88 101 GLY A O 1
ATOM 815 N N . PHE A 1 102 ? -5.374 7.053 7.039 1.00 93.44 102 PHE A N 1
ATOM 816 C CA . PHE A 1 102 ? -4.125 6.378 7.376 1.00 93.44 102 PHE A CA 1
ATOM 817 C C . PHE A 1 102 ? -3.183 6.271 6.172 1.00 93.44 102 PHE A C 1
ATOM 819 O O . PHE A 1 102 ? -2.015 6.640 6.276 1.00 93.44 102 PHE A O 1
ATOM 826 N N . VAL A 1 103 ? -3.673 5.818 5.013 1.00 95.06 103 VAL A N 1
ATOM 827 C CA . VAL A 1 103 ? -2.823 5.658 3.819 1.00 95.06 103 VAL A CA 1
ATOM 828 C C . VAL A 1 103 ? -2.291 7.005 3.326 1.00 95.06 103 VAL A C 1
ATOM 830 O O . VAL A 1 103 ? -1.121 7.102 2.963 1.00 95.06 103 VAL A O 1
ATOM 833 N N . LYS A 1 104 ? -3.096 8.072 3.400 1.00 97.12 104 LYS A N 1
ATOM 834 C CA . LYS A 1 104 ? -2.615 9.440 3.157 1.00 97.12 104 LYS A CA 1
ATOM 835 C C . LYS A 1 104 ? -1.502 9.833 4.120 1.00 97.12 104 LYS A C 1
ATOM 837 O O . LYS A 1 104 ? -0.472 10.312 3.677 1.00 97.12 104 LYS A O 1
ATOM 842 N N . LYS A 1 105 ? -1.659 9.556 5.415 1.00 96.25 105 LYS A N 1
ATOM 843 C CA . LYS A 1 105 ? -0.624 9.839 6.417 1.00 96.25 105 LYS A CA 1
ATOM 844 C C . LYS A 1 105 ? 0.677 9.074 6.145 1.00 96.25 105 LYS A C 1
ATOM 846 O O . LYS A 1 105 ? 1.755 9.624 6.362 1.00 96.25 105 LYS A O 1
ATOM 851 N N . VAL A 1 106 ? 0.594 7.830 5.658 1.00 95.69 106 VAL A N 1
ATOM 852 C CA . VAL A 1 106 ? 1.770 7.073 5.187 1.00 95.69 106 VAL A CA 1
ATOM 853 C C . VAL A 1 106 ? 2.417 7.782 3.999 1.00 95.69 106 VAL A C 1
ATOM 855 O O . VAL A 1 106 ? 3.621 8.031 4.033 1.00 95.69 106 VAL A O 1
ATOM 858 N N . ALA A 1 107 ? 1.628 8.136 2.982 1.00 97.31 107 ALA A N 1
ATOM 859 C CA . ALA A 1 107 ? 2.102 8.829 1.788 1.00 97.31 107 ALA A CA 1
ATOM 860 C C . ALA A 1 107 ? 2.766 10.180 2.120 1.00 97.31 107 ALA A C 1
ATOM 862 O O . ALA A 1 107 ? 3.856 10.473 1.634 1.00 97.31 107 ALA A O 1
ATOM 863 N N . ASP A 1 108 ? 2.168 10.964 3.013 1.00 97.81 108 ASP A N 1
ATOM 864 C CA . ASP A 1 108 ? 2.705 12.254 3.447 1.00 97.81 108 ASP A CA 1
ATOM 865 C C . ASP A 1 108 ? 4.040 12.088 4.187 1.00 97.81 108 ASP A C 1
ATOM 867 O O . ASP A 1 108 ? 4.980 12.847 3.956 1.00 97.81 108 ASP A O 1
ATOM 871 N N . ARG A 1 109 ? 4.156 11.073 5.057 1.00 96.88 109 ARG A N 1
ATOM 872 C CA . ARG A 1 109 ? 5.387 10.815 5.822 1.00 96.88 109 ARG A CA 1
ATOM 873 C C . ARG A 1 109 ? 6.511 10.213 4.984 1.00 96.88 109 ARG A C 1
ATOM 875 O O . ARG A 1 109 ? 7.670 10.502 5.269 1.00 96.88 109 ARG A O 1
ATOM 882 N N . VAL A 1 110 ? 6.202 9.360 4.006 1.00 96.75 110 VAL A N 1
ATOM 883 C CA . VAL A 1 110 ? 7.232 8.786 3.124 1.00 96.75 110 VAL A CA 1
ATOM 884 C C . VAL A 1 110 ? 7.737 9.821 2.110 1.00 96.75 110 VAL A C 1
ATOM 886 O O . VAL A 1 110 ? 8.907 9.786 1.733 1.00 96.75 110 VAL A O 1
ATOM 889 N N . GLY A 1 111 ? 6.876 10.772 1.724 1.00 97.69 111 GLY A N 1
ATOM 890 C CA . GLY A 1 111 ? 7.205 11.867 0.818 1.00 97.69 111 GLY A CA 1
ATOM 891 C C . GLY A 1 111 ? 7.443 11.424 -0.629 1.00 97.69 111 GLY A C 1
ATOM 892 O O . GLY A 1 111 ? 7.494 10.237 -0.954 1.00 97.69 111 GLY A O 1
ATOM 893 N N . LYS A 1 112 ? 7.598 12.400 -1.527 1.00 96.25 112 LYS A N 1
ATOM 894 C CA . LYS A 1 112 ? 8.003 12.133 -2.915 1.00 96.25 112 LYS A CA 1
ATOM 895 C C . LYS A 1 112 ? 9.485 11.720 -2.974 1.00 96.25 112 LYS A C 1
ATOM 897 O O . LYS A 1 112 ? 10.276 12.243 -2.189 1.00 96.25 112 LYS A O 1
ATOM 902 N N . PRO A 1 113 ? 9.878 10.827 -3.903 1.00 95.62 113 PRO A N 1
ATOM 903 C CA . PRO A 1 113 ? 9.033 10.218 -4.942 1.00 95.62 113 PRO A CA 1
ATOM 904 C C . PRO A 1 113 ? 8.202 9.018 -4.457 1.00 95.62 113 PRO A C 1
ATOM 906 O O . PRO A 1 113 ? 7.285 8.597 -5.145 1.00 95.62 113 PRO A O 1
ATOM 909 N N . TYR A 1 114 ? 8.496 8.461 -3.280 1.00 96.94 114 TYR A N 1
ATOM 910 C CA . TYR A 1 114 ? 7.916 7.199 -2.796 1.00 96.94 114 TYR A CA 1
ATOM 911 C C . TYR A 1 114 ? 6.387 7.196 -2.731 1.00 96.94 114 TYR A C 1
ATOM 913 O O . TYR A 1 114 ? 5.752 6.191 -3.046 1.00 96.94 114 TYR A O 1
ATOM 921 N N . SER A 1 115 ? 5.797 8.319 -2.329 1.00 96.81 115 SER A N 1
ATOM 922 C CA . SER A 1 115 ? 4.350 8.465 -2.195 1.00 96.81 115 SER A CA 1
ATOM 923 C C . SER A 1 115 ? 3.599 8.355 -3.518 1.00 96.81 115 SER A C 1
ATOM 925 O O . SER A 1 115 ? 2.428 7.984 -3.507 1.00 96.81 115 SER A O 1
ATOM 927 N N . ASP A 1 116 ? 4.264 8.610 -4.648 1.00 95.75 116 ASP A N 1
ATOM 928 C CA . ASP A 1 116 ? 3.647 8.506 -5.969 1.00 95.75 116 ASP A CA 1
ATOM 929 C C . ASP A 1 116 ? 3.351 7.047 -6.367 1.00 95.75 116 ASP A C 1
ATOM 931 O O . ASP A 1 116 ? 2.563 6.803 -7.279 1.00 95.75 116 ASP A O 1
ATOM 935 N N . PHE A 1 117 ? 3.939 6.078 -5.659 1.00 95.44 117 PHE A N 1
ATOM 936 C CA . PHE A 1 117 ? 3.752 4.64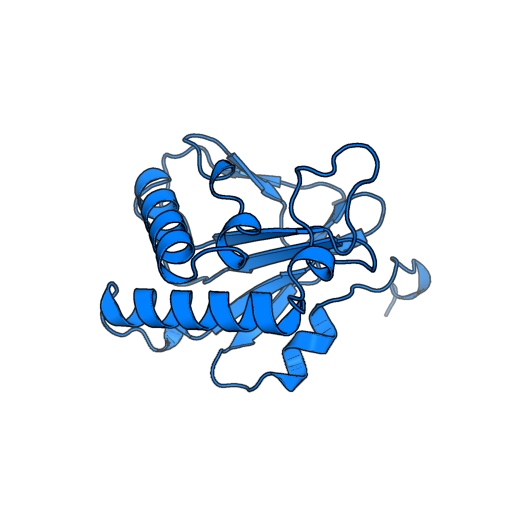3 -5.888 1.00 95.44 117 PHE A CA 1
ATOM 937 C C . PHE A 1 117 ? 2.716 3.993 -4.957 1.00 95.44 117 PHE A C 1
ATOM 939 O O . PHE A 1 117 ? 2.549 2.773 -4.979 1.00 95.44 117 PHE A O 1
ATOM 946 N N . ILE A 1 118 ? 2.038 4.781 -4.116 1.00 95.62 118 ILE A N 1
ATOM 947 C CA . ILE A 1 118 ? 0.974 4.314 -3.219 1.00 95.62 118 ILE A CA 1
ATOM 948 C C . ILE A 1 118 ? -0.379 4.661 -3.848 1.00 95.62 118 ILE A C 1
ATOM 950 O O . ILE A 1 118 ? -0.689 5.840 -4.033 1.00 95.62 118 ILE A O 1
ATOM 954 N N . ASP A 1 119 ? -1.229 3.665 -4.117 1.00 93.31 119 ASP A N 1
ATOM 955 C CA . ASP A 1 119 ? -2.558 3.924 -4.687 1.00 93.31 119 ASP A CA 1
ATOM 956 C C . ASP A 1 119 ? -3.547 4.411 -3.615 1.00 93.31 119 ASP A C 1
ATOM 958 O O . ASP A 1 119 ? -4.350 3.664 -3.057 1.00 93.31 119 ASP A O 1
ATOM 962 N N . ILE A 1 120 ? -3.514 5.714 -3.331 1.00 92.75 120 ILE A N 1
ATOM 963 C CA . ILE A 1 120 ? -4.484 6.391 -2.452 1.00 92.75 120 ILE A CA 1
ATOM 964 C C . ILE A 1 120 ? -5.887 6.427 -3.092 1.00 92.75 120 ILE A C 1
ATOM 966 O O . ILE A 1 120 ? -6.897 6.573 -2.391 1.00 92.75 120 ILE A O 1
ATOM 970 N N . GLY A 1 121 ? -5.965 6.340 -4.423 1.00 90.12 121 GLY A N 1
ATOM 971 C CA . GLY A 1 121 ? -7.204 6.404 -5.194 1.00 90.12 121 GLY A CA 1
ATOM 972 C C . GLY A 1 121 ? -8.103 5.188 -4.986 1.00 90.12 121 GLY A C 1
ATOM 973 O O . GLY A 1 121 ? -9.319 5.318 -5.138 1.00 90.12 121 GLY A O 1
ATOM 974 N N . LEU A 1 122 ? -7.530 4.053 -4.582 1.00 89.38 122 LEU A N 1
ATOM 975 C CA . LEU A 1 122 ? -8.234 2.802 -4.308 1.00 89.38 122 LEU A CA 1
ATOM 976 C C . LEU A 1 122 ? -9.315 2.931 -3.222 1.00 89.38 122 LEU A C 1
ATOM 978 O O . LEU A 1 122 ? -10.409 2.385 -3.363 1.00 89.38 122 LEU A O 1
ATOM 982 N N . TYR A 1 123 ? -9.037 3.670 -2.145 1.00 89.88 123 TYR A N 1
ATOM 983 C CA . TYR A 1 123 ? -9.881 3.702 -0.943 1.00 89.88 123 TYR A CA 1
ATOM 984 C C . TYR A 1 123 ? -11.077 4.648 -1.112 1.00 89.88 123 TYR A C 1
ATOM 986 O O . TYR A 1 123 ? -11.048 5.822 -0.727 1.00 89.88 123 TYR A O 1
ATOM 994 N N . LYS A 1 124 ? -12.150 4.130 -1.707 1.00 90.38 124 LYS A N 1
ATOM 995 C CA . LYS A 1 124 ? -13.441 4.816 -1.892 1.00 90.38 124 LYS A CA 1
ATOM 996 C C . LYS A 1 124 ? -14.521 4.150 -1.038 1.00 90.38 124 LYS A C 1
ATOM 998 O O . LYS A 1 124 ? -14.272 3.123 -0.422 1.00 90.38 124 LYS A O 1
ATOM 1003 N N . SER A 1 125 ? -15.728 4.721 -1.021 1.00 85.62 125 SER A N 1
ATOM 1004 C CA . SER A 1 125 ? -16.865 4.143 -0.283 1.00 85.62 125 SER A CA 1
ATOM 1005 C C . SER A 1 125 ? -17.156 2.703 -0.687 1.00 85.62 125 SER A C 1
ATOM 1007 O O . SER A 1 125 ? -17.565 1.903 0.141 1.00 85.62 125 SER A O 1
ATOM 1009 N N . ARG A 1 126 ? -16.916 2.378 -1.958 1.00 86.31 126 ARG A N 1
ATOM 1010 C CA . ARG A 1 126 ? -16.955 1.024 -2.494 1.00 86.31 126 ARG A CA 1
ATOM 1011 C C . ARG A 1 126 ? -15.704 0.798 -3.317 1.00 86.31 126 ARG A C 1
ATOM 1013 O O . ARG A 1 126 ? -15.398 1.600 -4.202 1.00 86.31 126 ARG A O 1
ATOM 1020 N N . PHE A 1 127 ? -14.989 -0.276 -3.025 1.00 83.56 127 PHE A N 1
ATOM 1021 C CA . PHE A 1 127 ? -13.817 -0.683 -3.787 1.00 83.56 127 PHE A CA 1
ATOM 1022 C C . PHE A 1 127 ? -13.680 -2.199 -3.754 1.00 83.56 127 PHE A C 1
ATOM 1024 O O . PHE A 1 127 ? -14.325 -2.889 -2.968 1.00 83.56 127 PHE A O 1
ATOM 1031 N N . SER A 1 128 ? -12.882 -2.733 -4.666 1.00 81.69 128 SER A N 1
ATOM 1032 C CA . SER A 1 128 ? -12.656 -4.168 -4.760 1.00 81.69 128 SER A CA 1
ATOM 1033 C C . SER A 1 128 ? -11.189 -4.449 -4.524 1.00 81.69 128 SER A C 1
ATOM 1035 O O . SER A 1 128 ? -10.330 -3.967 -5.259 1.00 81.69 128 SER A O 1
ATOM 1037 N N . LEU A 1 129 ? -10.905 -5.238 -3.494 1.00 76.56 129 LEU A N 1
ATOM 1038 C CA . LEU A 1 129 ? -9.577 -5.772 -3.261 1.00 76.56 129 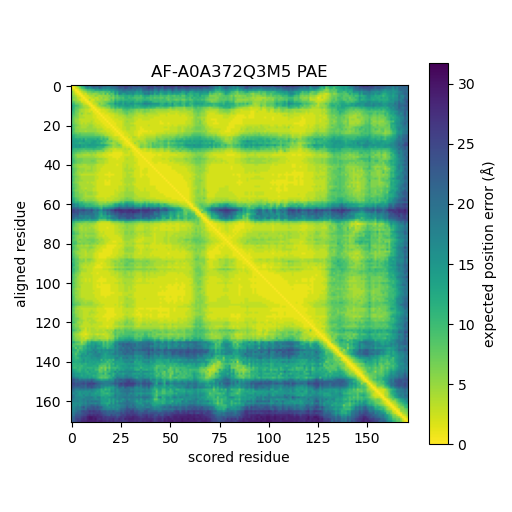LEU A CA 1
ATOM 1039 C C . LEU A 1 129 ? -9.489 -7.126 -3.927 1.00 76.56 129 LEU A C 1
ATOM 1041 O O . LEU A 1 129 ? -10.257 -8.038 -3.652 1.00 76.56 129 LEU A O 1
ATOM 1045 N N . ARG A 1 130 ? -8.527 -7.299 -4.815 1.00 72.75 130 ARG A N 1
ATOM 1046 C CA . ARG A 1 130 ? -8.316 -8.610 -5.413 1.00 72.75 130 ARG A CA 1
ATOM 1047 C C . ARG A 1 130 ? -7.845 -9.612 -4.349 1.00 72.75 130 ARG A C 1
ATOM 1049 O O . ARG A 1 130 ? -6.894 -9.312 -3.622 1.00 72.75 130 ARG A O 1
ATOM 1056 N N . PHE A 1 131 ? -8.468 -10.796 -4.280 1.00 59.56 131 PHE A N 1
ATOM 1057 C CA . PHE A 1 131 ? -8.132 -11.803 -3.266 1.00 59.56 131 PHE A CA 1
ATOM 1058 C C . PHE A 1 131 ? -6.649 -12.208 -3.319 1.00 59.56 131 PHE A C 1
ATOM 1060 O O . PHE A 1 131 ? -6.051 -12.351 -4.390 1.00 59.56 131 PHE A O 1
ATOM 1067 N N . LEU A 1 132 ? -6.071 -12.472 -2.142 1.00 55.00 132 LEU A N 1
ATOM 1068 C CA . LEU A 1 132 ? -4.815 -13.215 -2.005 1.00 55.00 132 LEU A CA 1
ATOM 1069 C C . LEU A 1 132 ? -4.983 -14.557 -2.748 1.00 55.00 132 LEU A C 1
ATOM 1071 O O . LEU A 1 132 ? -5.944 -15.271 -2.479 1.00 55.00 132 LEU A O 1
ATOM 1075 N N . ARG A 1 133 ? -4.074 -14.892 -3.677 1.00 46.31 133 ARG A N 1
ATOM 1076 C CA . ARG A 1 133 ? -4.136 -16.040 -4.619 1.00 46.31 133 ARG A CA 1
ATOM 1077 C C . ARG A 1 133 ? -5.029 -15.907 -5.865 1.00 46.31 133 ARG A C 1
ATOM 1079 O O . ARG A 1 133 ? -5.078 -16.843 -6.658 1.00 46.31 133 ARG A O 1
ATOM 1086 N N . SER A 1 134 ? -5.689 -14.773 -6.097 1.00 50.72 134 SER A N 1
ATOM 1087 C CA . SER A 1 134 ? -6.408 -14.514 -7.358 1.00 50.72 134 SER A CA 1
ATOM 1088 C C . SER A 1 134 ? -5.435 -14.078 -8.467 1.00 50.72 134 SER A C 1
ATOM 1090 O O . SER A 1 134 ? -4.482 -13.344 -8.187 1.00 50.72 134 SER A O 1
ATOM 1092 N N . ALA A 1 135 ? -5.648 -14.543 -9.709 1.00 52.34 135 ALA A N 1
ATOM 1093 C CA . ALA A 1 135 ? -4.656 -14.462 -10.787 1.00 52.34 135 ALA A CA 1
ATOM 1094 C C . ALA A 1 135 ? -4.981 -13.503 -11.939 1.00 52.34 135 ALA A C 1
ATOM 1096 O O . ALA A 1 135 ? -5.996 -13.693 -12.611 1.00 52.34 135 ALA A O 1
ATOM 1097 N N . LYS A 1 136 ? -4.163 -12.468 -12.202 1.00 53.75 136 LYS A N 1
ATOM 1098 C CA . LYS A 1 136 ? -4.308 -11.649 -13.429 1.00 53.75 136 LYS A CA 1
ATOM 1099 C C . LYS A 1 136 ? -3.496 -12.317 -14.531 1.00 53.75 136 LYS A C 1
ATOM 1101 O O . LYS A 1 136 ? -2.331 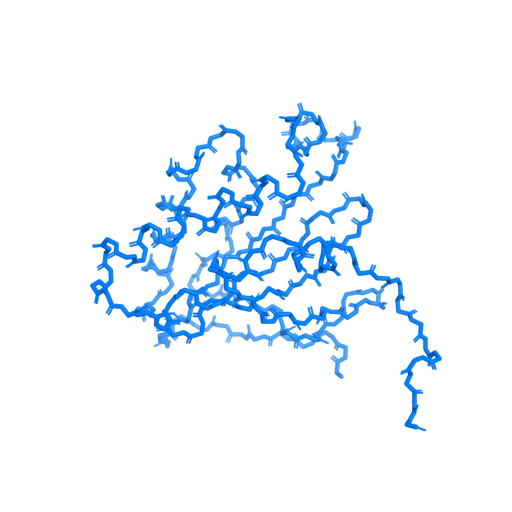-12.599 -14.282 1.00 53.75 136 LYS A O 1
ATOM 1106 N N . GLU A 1 137 ? -4.078 -12.556 -15.707 1.00 56.34 137 GLU A N 1
ATOM 1107 C CA . GLU A 1 137 ? -3.321 -12.990 -16.900 1.00 56.34 137 GLU A CA 1
ATOM 1108 C C . GLU A 1 137 ? -2.416 -14.218 -16.649 1.00 56.34 137 GLU A C 1
ATOM 1110 O O . GLU A 1 137 ? -1.226 -14.196 -16.955 1.00 56.34 137 GLU A O 1
ATOM 1115 N N . GLY A 1 138 ? -2.948 -15.270 -16.013 1.00 55.56 138 GLY A N 1
ATOM 1116 C CA . GLY A 1 138 ? -2.156 -16.468 -15.703 1.00 55.56 138 GLY A CA 1
ATOM 1117 C C . GLY A 1 138 ? -1.036 -16.217 -14.686 1.00 55.56 138 GLY A C 1
ATOM 1118 O O . GLY A 1 138 ? 0.049 -16.760 -14.825 1.00 55.56 138 GLY A O 1
ATOM 1119 N N . ARG A 1 139 ? -1.240 -15.347 -13.687 1.00 61.59 139 ARG A N 1
ATOM 1120 C CA . ARG A 1 139 ? -0.252 -15.080 -12.621 1.00 61.59 139 ARG A CA 1
ATOM 1121 C C . ARG A 1 139 ? -0.905 -15.081 -11.257 1.00 61.59 139 ARG A C 1
ATOM 1123 O O . ARG A 1 139 ? -1.729 -14.214 -11.002 1.00 61.59 139 ARG A O 1
ATOM 1130 N N . VAL A 1 140 ? -0.525 -15.984 -10.360 1.00 59.34 140 VAL A N 1
ATOM 1131 C CA . VAL A 1 140 ? -1.094 -16.057 -9.004 1.00 59.34 140 VAL A CA 1
ATOM 1132 C C . VAL A 1 140 ? -0.360 -15.129 -8.038 1.00 59.34 140 VAL A C 1
ATOM 1134 O O . VAL A 1 140 ? 0.854 -15.202 -7.915 1.00 59.34 140 VAL A O 1
ATOM 1137 N N . LYS A 1 141 ? -1.100 -14.294 -7.290 1.00 64.12 141 LYS A N 1
ATOM 1138 C CA . LYS A 1 141 ? -0.548 -13.569 -6.129 1.00 64.12 141 LYS A CA 1
ATOM 1139 C C . LYS A 1 141 ? -0.158 -14.571 -5.039 1.00 64.12 141 LYS A C 1
ATOM 1141 O O . LYS A 1 141 ? -1.049 -15.058 -4.337 1.00 64.12 141 LYS A O 1
ATOM 1146 N N . ARG A 1 142 ? 1.133 -14.879 -4.856 1.00 63.91 142 ARG A N 1
ATOM 1147 C CA . ARG A 1 142 ? 1.578 -15.714 -3.723 1.00 63.91 142 ARG A CA 1
ATOM 1148 C C . ARG A 1 142 ? 1.690 -14.841 -2.461 1.00 63.91 142 ARG A C 1
ATOM 1150 O O . ARG A 1 142 ? 2.466 -13.884 -2.455 1.00 63.91 142 ARG A O 1
ATOM 1157 N N . PRO A 1 143 ? 0.899 -15.116 -1.406 1.00 63.19 143 PRO A N 1
ATOM 1158 C CA . PRO A 1 143 ? 1.032 -14.409 -0.144 1.00 63.19 143 PRO A CA 1
ATOM 1159 C C . PRO A 1 143 ? 2.277 -14.886 0.602 1.00 63.19 143 PRO A C 1
ATOM 1161 O O . PRO A 1 143 ? 2.494 -16.087 0.748 1.00 63.19 143 PRO A O 1
ATOM 1164 N N . ALA A 1 144 ? 3.039 -13.942 1.130 1.00 64.06 144 ALA A N 1
ATOM 1165 C CA . ALA A 1 144 ? 4.162 -14.188 2.014 1.00 64.06 144 ALA A CA 1
ATOM 1166 C C . ALA A 1 144 ? 3.898 -13.527 3.363 1.00 64.06 144 ALA A C 1
ATOM 1168 O O . ALA A 1 144 ? 3.531 -12.354 3.423 1.00 64.06 144 ALA A O 1
ATOM 1169 N N . ILE A 1 145 ? 4.066 -14.273 4.452 1.00 63.56 145 ILE A N 1
ATOM 1170 C CA . ILE A 1 145 ? 4.012 -13.701 5.799 1.00 63.56 145 ILE A CA 1
ATOM 1171 C C . ILE A 1 145 ? 5.418 -13.215 6.137 1.00 63.56 145 ILE A C 1
ATOM 1173 O O . ILE A 1 145 ? 6.377 -13.980 6.042 1.00 63.56 145 ILE A O 1
ATOM 1177 N N . SER A 1 146 ? 5.533 -11.948 6.520 1.00 67.75 146 SER A N 1
ATOM 1178 C CA . SER A 1 146 ? 6.794 -11.334 6.924 1.00 67.75 146 SER A CA 1
ATOM 1179 C C . SER A 1 146 ? 6.583 -10.454 8.157 1.00 67.75 146 SER A C 1
ATOM 1181 O O . SER A 1 146 ? 5.453 -10.134 8.536 1.00 67.75 146 SER A O 1
ATOM 1183 N N . SER A 1 147 ? 7.674 -10.077 8.813 1.00 64.38 147 SER A N 1
ATOM 1184 C CA . SER A 1 147 ? 7.659 -9.074 9.872 1.00 64.38 147 SER A CA 1
ATOM 1185 C C . SER A 1 147 ? 8.818 -8.113 9.687 1.00 64.38 147 SER A C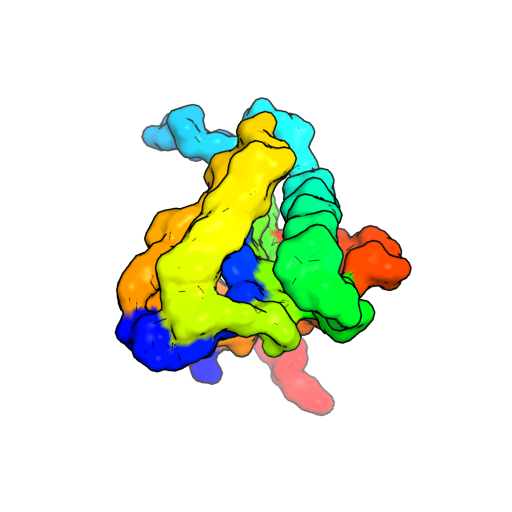 1
ATOM 1187 O O . SER A 1 147 ? 9.886 -8.494 9.205 1.00 64.38 147 SER A O 1
ATOM 1189 N N . VAL A 1 148 ? 8.629 -6.866 10.116 1.00 62.03 148 VAL A N 1
ATOM 1190 C CA . VAL A 1 148 ? 9.683 -5.838 10.036 1.00 62.03 148 VAL A CA 1
ATOM 1191 C C . VAL A 1 148 ? 10.910 -6.229 10.877 1.00 62.03 148 VAL A C 1
ATOM 1193 O O . VAL A 1 148 ? 12.033 -5.843 10.566 1.00 62.03 148 VAL A O 1
ATOM 1196 N N . LYS A 1 149 ? 10.718 -7.077 11.897 1.00 60.78 149 LYS A N 1
ATOM 1197 C CA . LYS A 1 149 ? 11.772 -7.591 12.784 1.00 60.78 149 LYS A CA 1
ATOM 1198 C C . LYS A 1 149 ? 12.570 -8.773 12.213 1.00 60.78 149 LYS A C 1
ATOM 1200 O O . LYS A 1 149 ? 13.666 -9.021 12.699 1.00 60.78 149 LYS A O 1
ATOM 1205 N N . GLN A 1 150 ? 12.060 -9.515 11.221 1.00 55.69 150 GLN A N 1
ATOM 1206 C CA . GLN A 1 150 ? 12.712 -10.746 10.727 1.00 55.69 150 GLN A CA 1
ATOM 1207 C C . GLN A 1 150 ? 13.790 -10.534 9.646 1.00 55.69 150 GLN A C 1
ATOM 1209 O O . GLN A 1 150 ? 14.335 -11.517 9.145 1.00 55.69 150 GLN A O 1
ATOM 1214 N N . GLY A 1 151 ? 14.137 -9.284 9.326 1.00 47.56 151 GLY A N 1
ATOM 1215 C CA . GLY A 1 151 ? 15.203 -8.949 8.380 1.00 47.56 151 GLY A CA 1
ATOM 1216 C C . GLY A 1 151 ? 14.813 -9.080 6.899 1.00 47.56 151 GLY A C 1
ATOM 1217 O O . GLY A 1 151 ? 13.909 -9.823 6.516 1.00 47.56 151 GLY A O 1
ATOM 1218 N N . TYR A 1 152 ? 15.519 -8.321 6.058 1.00 48.34 152 TYR A N 1
ATOM 1219 C CA . TYR A 1 152 ? 15.181 -8.046 4.655 1.00 48.34 152 TYR A CA 1
ATOM 1220 C C . TYR A 1 152 ? 15.440 -9.191 3.673 1.00 48.34 152 TYR A C 1
ATOM 1222 O O . TYR A 1 152 ? 14.770 -9.253 2.646 1.00 48.34 152 TYR A O 1
ATOM 1230 N N . CYS A 1 153 ? 16.321 -10.143 3.999 1.00 48.84 153 CYS A N 1
ATOM 1231 C CA . CYS A 1 153 ? 16.719 -11.225 3.086 1.00 48.84 153 CYS A CA 1
ATOM 1232 C C . CYS A 1 153 ? 15.558 -12.136 2.647 1.00 48.84 153 CYS A C 1
ATOM 1234 O O . CYS A 1 153 ? 15.682 -12.867 1.671 1.00 48.84 153 CYS A O 1
ATOM 1236 N N . LYS A 1 154 ? 14.413 -12.110 3.344 1.00 57.69 154 LYS A N 1
ATOM 1237 C CA . LYS A 1 154 ? 13.208 -12.821 2.897 1.00 57.69 154 LYS A CA 1
ATOM 1238 C C . LYS A 1 154 ? 12.393 -12.025 1.875 1.00 57.69 154 LYS A C 1
ATOM 1240 O O . LYS A 1 154 ? 11.689 -12.648 1.097 1.00 57.69 154 LYS A O 1
ATOM 1245 N N . LEU A 1 155 ? 12.454 -10.690 1.873 1.00 59.31 155 LEU A N 1
ATOM 1246 C CA . LEU A 1 155 ? 11.569 -9.833 1.074 1.00 59.31 155 LEU A CA 1
ATOM 1247 C C . LEU A 1 155 ? 11.883 -9.902 -0.425 1.00 59.31 155 LEU A C 1
ATOM 1249 O O . LEU A 1 155 ? 10.951 -10.003 -1.218 1.00 59.31 155 LEU A O 1
ATOM 1253 N N . GLU A 1 156 ? 13.169 -9.920 -0.791 1.00 61.12 156 GLU A N 1
ATOM 1254 C CA . GLU A 1 156 ? 13.653 -10.034 -2.179 1.00 61.12 156 GLU A CA 1
ATOM 1255 C C . GLU A 1 156 ? 13.064 -11.254 -2.902 1.00 61.12 156 GLU A C 1
ATOM 1257 O O . GLU A 1 156 ? 12.580 -11.140 -4.028 1.00 61.12 156 GLU A O 1
ATOM 1262 N N . ASN A 1 157 ? 12.956 -12.389 -2.201 1.00 60.97 157 ASN A N 1
ATOM 1263 C CA . ASN A 1 157 ? 12.351 -13.623 -2.719 1.00 60.97 157 ASN A CA 1
ATOM 1264 C C . ASN A 1 157 ? 10.862 -13.475 -3.089 1.00 60.97 157 ASN A C 1
ATOM 1266 O O . ASN A 1 157 ? 10.303 -14.333 -3.770 1.00 60.97 157 ASN A O 1
ATOM 1270 N N . TYR A 1 158 ? 10.199 -12.406 -2.640 1.00 57.69 158 TYR A N 1
ATOM 1271 C CA . TYR A 1 158 ? 8.790 -12.123 -2.914 1.00 57.69 158 TYR A CA 1
ATOM 1272 C C . TYR A 1 158 ? 8.586 -10.964 -3.905 1.00 57.69 158 TYR A C 1
ATOM 1274 O O . TYR A 1 158 ? 7.447 -10.688 -4.296 1.00 57.69 158 TYR A O 1
ATOM 1282 N N . LEU A 1 159 ? 9.657 -10.285 -4.337 1.00 60.09 159 LEU A N 1
ATOM 1283 C CA . LEU A 1 159 ? 9.586 -9.107 -5.212 1.00 60.09 159 LEU A CA 1
ATOM 1284 C C . LEU A 1 159 ? 9.378 -9.433 -6.692 1.00 60.09 159 LEU A C 1
ATOM 1286 O O . LEU A 1 159 ? 8.984 -8.547 -7.453 1.00 60.09 159 LEU A O 1
ATOM 1290 N N . VAL A 1 160 ? 9.611 -10.676 -7.110 1.00 59.47 160 VAL A N 1
ATOM 1291 C CA . VAL A 1 160 ? 9.377 -11.133 -8.484 1.00 59.47 160 VAL A CA 1
ATOM 1292 C C . VAL A 1 160 ? 8.721 -12.507 -8.434 1.00 59.47 160 VAL A C 1
ATOM 1294 O O . VAL A 1 160 ? 9.310 -13.465 -7.945 1.00 59.47 160 VAL A O 1
ATOM 1297 N N . GLN A 1 161 ? 7.484 -12.608 -8.922 1.00 58.16 161 GLN A N 1
ATOM 1298 C CA . GLN A 1 161 ? 6.839 -13.909 -9.101 1.00 58.16 161 GLN A CA 1
ATOM 1299 C C . GLN A 1 161 ? 7.381 -14.558 -10.387 1.00 58.16 161 GLN A C 1
ATOM 1301 O O . GLN A 1 161 ? 7.417 -13.878 -11.421 1.00 58.16 161 GLN A O 1
ATOM 1306 N N . PRO A 1 162 ? 7.758 -15.850 -10.379 1.00 55.09 162 PRO A N 1
ATOM 1307 C CA . PRO A 1 162 ? 7.965 -16.584 -11.622 1.00 55.09 162 PRO A CA 1
ATOM 1308 C C . PRO A 1 162 ? 6.653 -16.632 -12.423 1.00 55.09 162 PRO A C 1
ATOM 1310 O O . PRO A 1 162 ? 5.558 -16.500 -11.864 1.00 55.09 162 PRO A O 1
ATOM 1313 N N . LYS A 1 163 ? 6.752 -16.791 -13.751 1.00 56.41 163 LYS A N 1
ATOM 1314 C CA . LYS A 1 163 ? 5.564 -17.059 -14.575 1.00 56.41 163 LYS A CA 1
ATOM 1315 C C . LYS A 1 163 ? 4.891 -18.329 -14.052 1.00 56.41 163 LYS A C 1
ATOM 1317 O O . LYS A 1 163 ? 5.574 -19.231 -13.582 1.00 56.41 163 LYS A O 1
ATOM 1322 N N . TRP A 1 164 ? 3.563 -18.360 -14.102 1.00 52.47 164 TRP A N 1
ATOM 1323 C CA . TRP A 1 164 ? 2.801 -19.548 -13.743 1.00 52.47 164 TRP A CA 1
ATOM 1324 C C . TRP A 1 164 ? 3.270 -20.721 -14.599 1.00 52.47 164 TRP A C 1
ATOM 1326 O O . TRP A 1 164 ? 3.219 -20.639 -15.826 1.00 52.47 164 TRP A O 1
ATOM 1336 N N . ASP A 1 165 ? 3.773 -21.753 -13.935 1.00 55.56 165 ASP A N 1
ATOM 1337 C CA . ASP A 1 165 ? 4.123 -23.022 -14.546 1.00 55.56 165 ASP A CA 1
ATOM 1338 C C . ASP A 1 165 ? 3.051 -24.030 -14.131 1.00 55.56 165 ASP A C 1
ATOM 1340 O O . ASP A 1 165 ? 2.874 -24.316 -12.943 1.00 55.56 165 ASP A O 1
ATOM 1344 N N . ASP A 1 166 ? 2.296 -24.523 -15.111 1.00 54.28 166 ASP A N 1
ATOM 1345 C CA . ASP A 1 166 ? 1.234 -25.509 -14.900 1.00 54.28 166 ASP A CA 1
ATOM 1346 C C . ASP A 1 166 ? 1.783 -26.855 -14.382 1.00 54.28 166 ASP A C 1
ATOM 1348 O O . ASP A 1 166 ? 1.004 -27.695 -13.933 1.00 54.28 166 ASP A O 1
ATOM 1352 N N . SER A 1 167 ? 3.109 -27.059 -14.406 1.00 55.97 167 SER A N 1
ATOM 1353 C CA . SER A 1 167 ? 3.774 -28.273 -13.917 1.00 55.97 167 SER A CA 1
ATOM 1354 C C . SER A 1 167 ? 4.042 -28.308 -12.403 1.00 55.97 167 SER A C 1
ATOM 1356 O O . SER A 1 167 ? 4.300 -29.383 -11.868 1.00 55.97 167 SER A O 1
ATOM 1358 N N . GLU A 1 168 ? 3.932 -27.181 -11.680 1.00 48.25 168 GLU A N 1
ATOM 1359 C CA . GLU A 1 168 ? 4.126 -27.131 -10.212 1.00 48.25 168 GLU A CA 1
ATOM 1360 C C . GLU A 1 168 ? 2.877 -27.541 -9.407 1.00 48.25 168 GLU A C 1
ATOM 1362 O O . GLU A 1 168 ? 2.885 -27.529 -8.173 1.00 48.25 168 GLU A O 1
ATOM 1367 N N . ILE A 1 169 ? 1.783 -27.901 -10.078 1.00 46.88 169 ILE A N 1
ATOM 1368 C CA . ILE A 1 169 ? 0.616 -28.492 -9.427 1.00 46.88 169 ILE A CA 1
ATOM 1369 C C . ILE A 1 169 ? 0.624 -29.965 -9.792 1.00 46.88 169 ILE A C 1
ATOM 1371 O O . ILE A 1 169 ? 0.335 -30.297 -10.926 1.00 46.88 169 ILE A O 1
ATOM 1375 N N . TRP A 1 170 ? 1.033 -30.814 -8.858 1.00 34.22 170 TRP A N 1
ATOM 1376 C CA . TRP A 1 170 ? 0.351 -32.001 -8.321 1.00 34.22 170 TRP A CA 1
ATOM 1377 C C . TRP A 1 170 ? 1.324 -32.625 -7.280 1.00 34.22 170 TRP A C 1
ATOM 1379 O O . TRP A 1 170 ? 2.530 -32.408 -7.393 1.00 34.22 170 TRP A O 1
ATOM 1389 N N . PRO A 1 171 ? 0.814 -33.250 -6.200 1.00 43.72 171 PRO A N 1
ATOM 1390 C CA . PRO A 1 171 ? 1.601 -33.684 -5.036 1.00 43.72 171 PRO A CA 1
ATOM 1391 C C . PRO A 1 171 ? 2.621 -34.789 -5.327 1.00 43.72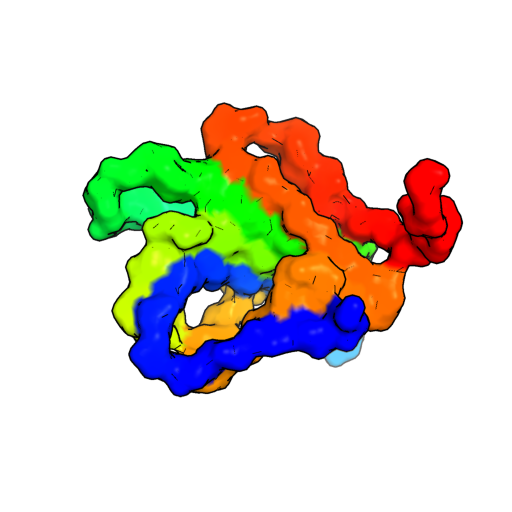 171 PRO A C 1
ATOM 1393 O O . PRO A 1 171 ? 2.391 -35.579 -6.271 1.00 43.72 171 PRO A O 1
#

Mean predicted aligned error: 8.79 Å

Solvent-accessible surface area (backbone atoms only — not comparable to full-atom values): 9712 Å² total; per-residue (Å²): 113,79,65,45,60,46,77,42,79,45,84,55,67,35,60,43,68,47,46,35,55,34,33,32,58,66,40,94,92,42,74,84,49,77,20,27,60,81,68,71,46,51,75,64,57,51,50,52,51,52,52,52,47,47,49,51,48,47,52,72,73,62,68,74,57,82,73,61,52,40,34,36,40,32,27,68,11,42,94,60,30,48,30,33,36,44,30,28,84,79,42,72,25,75,26,36,65,54,46,36,50,50,52,48,53,42,33,64,72,63,26,83,74,62,30,77,29,46,54,66,81,60,55,40,64,60,36,70,49,70,36,84,51,26,28,66,93,73,34,61,20,59,71,41,82,48,40,82,85,73,55,66,86,64,54,65,74,52,54,50,58,76,79,66,58,84,78,79,68,74,136

Foldseek 3Di:
DAWDWDKQQFQAKDFQKWKFKAWQDADPVCNVQDHCVVQVHDLLNLVLLLLVLLVVCCCVPVPDDPLQQKWKWFFPAAPTITIIMTTRPPHIDNGLVRSLVSLVSSLVVSDPPSSSRIPSVQRDSIHIHTDQQHDDPQTGRDIDMDGSPPDRPVVVVNRHGDGRDPVVDDD